Protein AF-A0A7X8I9L4-F1 (afdb_monomer)

Structure (mmCIF, N/CA/C/O backbone):
data_AF-A0A7X8I9L4-F1
#
_entry.id   AF-A0A7X8I9L4-F1
#
loop_
_atom_site.group_PDB
_atom_site.id
_atom_site.type_symbol
_atom_site.label_atom_id
_atom_site.label_alt_id
_atom_site.label_comp_id
_atom_site.label_asym_id
_atom_site.label_entity_id
_atom_site.label_seq_id
_atom_site.pdbx_PDB_ins_code
_atom_site.Cartn_x
_atom_site.Cartn_y
_atom_site.Cartn_z
_atom_site.occupancy
_atom_site.B_iso_or_equiv
_atom_site.auth_seq_id
_atom_site.auth_comp_id
_atom_site.auth_asym_id
_atom_site.auth_atom_id
_atom_site.pdbx_PDB_model_num
ATOM 1 N N . MET A 1 1 ? -0.990 -22.028 -3.051 1.00 67.69 1 MET A N 1
ATOM 2 C CA . MET A 1 1 ? -1.339 -20.611 -3.300 1.00 67.69 1 MET A CA 1
ATOM 3 C C . MET A 1 1 ? -2.828 -20.528 -3.577 1.00 67.69 1 MET A C 1
ATOM 5 O O . MET A 1 1 ? -3.332 -21.390 -4.281 1.00 67.69 1 MET A O 1
ATOM 9 N N . SER A 1 2 ? -3.522 -19.544 -3.011 1.00 89.69 2 SER A N 1
ATOM 10 C CA . SER A 1 2 ? -4.957 -19.323 -3.227 1.00 89.69 2 SER A CA 1
ATOM 11 C C . SER A 1 2 ? -5.197 -17.873 -3.623 1.00 89.69 2 SER A C 1
ATOM 13 O O . SER A 1 2 ? -4.556 -16.977 -3.077 1.00 89.69 2 SER A O 1
ATOM 15 N N . ILE A 1 3 ? -6.127 -17.645 -4.546 1.00 94.25 3 ILE A N 1
ATOM 16 C CA . ILE A 1 3 ? -6.545 -16.308 -4.975 1.00 94.25 3 ILE A CA 1
ATOM 17 C C . ILE A 1 3 ? -7.916 -16.031 -4.365 1.00 94.25 3 ILE A C 1
ATOM 19 O O . ILE A 1 3 ? -8.807 -16.876 -4.430 1.00 94.25 3 ILE A O 1
ATOM 23 N N . GLN A 1 4 ? -8.083 -14.846 -3.785 1.00 95.06 4 GLN A N 1
ATOM 24 C CA . GLN A 1 4 ? -9.365 -14.372 -3.278 1.00 95.06 4 GLN A CA 1
ATOM 25 C C . GLN A 1 4 ? -9.791 -13.127 -4.054 1.00 95.06 4 GLN A C 1
ATOM 27 O O . GLN A 1 4 ? -9.070 -12.132 -4.092 1.00 95.06 4 GLN A O 1
ATOM 32 N N . TYR A 1 5 ? -10.993 -13.165 -4.624 1.00 96.44 5 TYR A N 1
ATOM 33 C CA . TYR A 1 5 ? -11.608 -12.007 -5.268 1.00 96.44 5 TYR A CA 1
ATOM 34 C C . TYR A 1 5 ? -12.464 -11.236 -4.258 1.00 96.44 5 TYR A C 1
ATOM 36 O O . TYR A 1 5 ? -13.401 -11.784 -3.681 1.00 96.44 5 TYR A O 1
ATOM 44 N N . ILE A 1 6 ? -12.160 -9.951 -4.057 1.00 96.25 6 ILE A N 1
ATOM 45 C CA . ILE A 1 6 ? -12.946 -9.036 -3.215 1.00 96.25 6 ILE A CA 1
ATOM 46 C C . ILE A 1 6 ? -13.679 -8.066 -4.146 1.00 96.25 6 ILE A C 1
ATOM 48 O O . ILE A 1 6 ? -13.108 -7.084 -4.621 1.00 96.25 6 ILE A O 1
ATOM 52 N N . LEU A 1 7 ? -14.945 -8.360 -4.440 1.00 96.88 7 LEU A N 1
ATOM 53 C CA . LEU A 1 7 ? -15.754 -7.632 -5.422 1.00 96.88 7 LEU A CA 1
ATOM 54 C C . LEU A 1 7 ? -16.866 -6.823 -4.750 1.00 96.88 7 LEU A C 1
ATOM 56 O O . LEU A 1 7 ? -17.341 -7.156 -3.668 1.00 96.88 7 LEU A O 1
ATOM 60 N N . GLY A 1 8 ? -17.304 -5.754 -5.413 1.00 96.75 8 GLY A 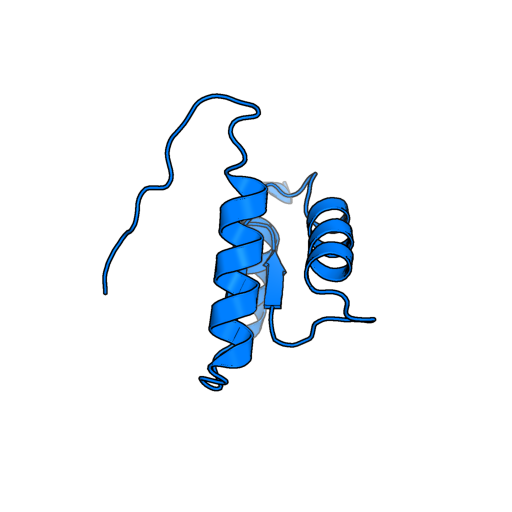N 1
ATOM 61 C CA . GLY A 1 8 ? -18.464 -4.973 -4.989 1.00 96.75 8 GLY A CA 1
ATOM 62 C C . GLY A 1 8 ? -18.439 -3.536 -5.501 1.00 96.75 8 GLY A C 1
ATOM 63 O O . GLY A 1 8 ? -17.395 -3.029 -5.924 1.00 96.75 8 GLY A O 1
ATOM 64 N N . ARG A 1 9 ? -19.594 -2.863 -5.454 1.00 97.56 9 ARG A N 1
ATOM 65 C CA . ARG A 1 9 ? -19.764 -1.478 -5.931 1.00 97.56 9 ARG A CA 1
ATOM 66 C C . ARG A 1 9 ? -18.869 -0.488 -5.170 1.00 97.56 9 ARG A C 1
ATOM 68 O O . ARG A 1 9 ? -18.302 -0.806 -4.119 1.00 97.56 9 ARG A O 1
ATOM 75 N N . SER A 1 10 ? -18.692 0.712 -5.721 1.00 95.88 10 SER A N 1
ATOM 76 C CA . SER A 1 10 ? -18.017 1.798 -4.997 1.00 95.88 10 SER A CA 1
ATOM 77 C C . SER A 1 10 ? -18.728 2.076 -3.664 1.00 95.88 10 SER A C 1
ATOM 79 O O . SER A 1 10 ? -19.941 1.909 -3.569 1.00 95.88 10 SER A O 1
ATOM 81 N N . GLY A 1 11 ? -17.971 2.419 -2.620 1.00 94.88 11 GLY A N 1
ATOM 82 C CA . GLY A 1 11 ? -18.512 2.709 -1.284 1.00 94.88 11 GLY A CA 1
ATOM 83 C C . GLY A 1 11 ? -18.875 1.499 -0.409 1.00 94.88 11 GLY A C 1
ATOM 84 O O . GLY A 1 11 ? -19.098 1.675 0.780 1.00 94.88 11 GLY A O 1
ATOM 85 N N . VAL A 1 12 ? -18.854 0.262 -0.923 1.00 96.12 12 VAL A N 1
ATOM 86 C CA . VAL A 1 12 ? -19.242 -0.939 -0.142 1.00 96.12 12 VAL A CA 1
ATOM 87 C C . VAL A 1 12 ? -18.237 -1.346 0.957 1.00 96.12 12 VAL A C 1
ATOM 89 O O . VAL A 1 12 ? -18.484 -2.281 1.710 1.00 96.12 12 VAL A O 1
ATOM 92 N N . GLY A 1 13 ? -17.082 -0.675 1.047 1.00 96.31 13 GLY A N 1
ATOM 93 C CA . GLY A 1 13 ? -16.090 -0.924 2.102 1.00 96.31 13 GLY A CA 1
ATOM 94 C C . GLY A 1 13 ? -14.967 -1.910 1.755 1.00 96.31 13 GLY A C 1
ATOM 95 O O . GLY A 1 13 ? -14.342 -2.451 2.663 1.00 96.31 13 GLY A O 1
ATOM 96 N N . LYS A 1 14 ? -14.660 -2.125 0.465 1.00 97.25 14 LYS A N 1
ATOM 97 C CA . LYS A 1 14 ? -13.545 -2.996 0.021 1.00 97.25 14 LYS A CA 1
ATOM 98 C C . LYS A 1 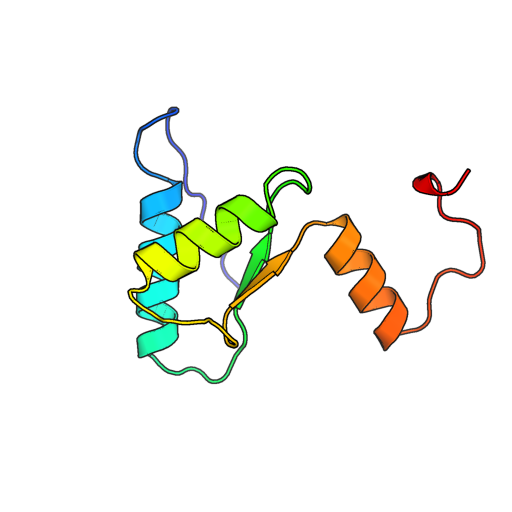14 ? -12.210 -2.627 0.683 1.00 97.25 14 LYS A C 1
ATOM 100 O O . LYS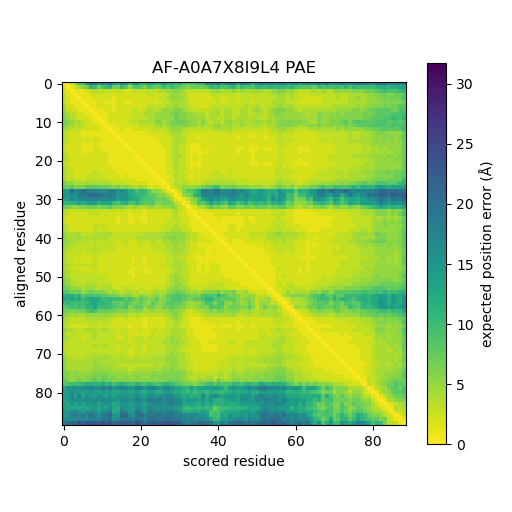 A 1 14 ? -11.525 -3.496 1.208 1.00 97.25 14 LYS A O 1
ATOM 105 N N . THR A 1 15 ? -11.877 -1.336 0.713 1.00 96.50 15 THR A N 1
ATOM 106 C CA . THR A 1 15 ? -10.651 -0.831 1.349 1.00 96.50 15 THR A CA 1
ATOM 107 C C . THR A 1 15 ? -10.618 -1.158 2.843 1.00 96.50 15 THR A C 1
ATOM 109 O O . THR A 1 15 ? -9.643 -1.720 3.332 1.00 96.50 15 THR A O 1
ATOM 112 N N . ASN A 1 16 ? -11.718 -0.906 3.560 1.00 96.50 16 ASN A N 1
ATOM 113 C CA . ASN A 1 16 ? -11.821 -1.212 4.989 1.00 96.50 16 ASN A CA 1
ATOM 114 C C . ASN A 1 16 ? -11.689 -2.714 5.268 1.00 96.50 16 ASN A C 1
ATOM 116 O O . ASN A 1 16 ? -11.072 -3.101 6.260 1.00 96.50 16 ASN A O 1
ATOM 120 N N . TYR A 1 17 ? -12.250 -3.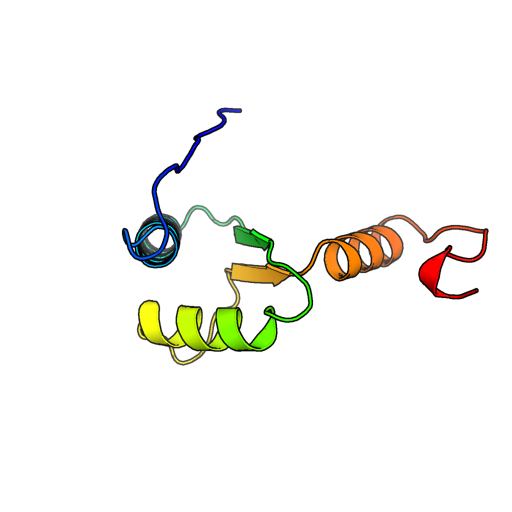558 4.399 1.00 97.00 17 TYR A N 1
ATOM 121 C CA . TYR A 1 17 ? -12.086 -5.005 4.490 1.00 97.00 17 TYR A CA 1
ATOM 122 C C . TYR A 1 17 ? -10.609 -5.406 4.379 1.00 97.00 17 TYR A C 1
ATOM 124 O O . TYR A 1 17 ? -10.117 -6.130 5.242 1.00 97.00 17 TYR A O 1
ATOM 132 N N . ILE A 1 18 ? -9.888 -4.879 3.381 1.00 96.25 18 ILE A N 1
ATOM 133 C CA . ILE A 1 18 ? -8.455 -5.154 3.181 1.00 96.25 18 ILE A CA 1
ATOM 134 C C . ILE A 1 18 ? -7.640 -4.715 4.405 1.00 96.25 18 ILE A C 1
ATOM 136 O O . ILE A 1 18 ? -6.817 -5.479 4.900 1.00 96.25 18 ILE A O 1
ATOM 140 N N . TYR A 1 19 ? -7.894 -3.524 4.954 1.00 95.69 19 TYR A N 1
ATOM 141 C CA . TYR A 1 19 ? -7.167 -3.044 6.138 1.00 95.69 19 TYR A CA 1
ATOM 142 C C . TYR A 1 19 ? -7.431 -3.904 7.377 1.00 95.69 19 TYR A C 1
ATOM 144 O O . TYR A 1 19 ? -6.511 -4.182 8.148 1.00 95.69 19 TYR A O 1
ATOM 152 N N . LYS A 1 20 ? -8.670 -4.376 7.561 1.00 94.69 20 LYS A N 1
ATOM 153 C CA . LYS A 1 20 ? -9.015 -5.303 8.645 1.00 94.69 20 LYS A CA 1
ATOM 154 C C . LYS A 1 20 ? -8.317 -6.655 8.477 1.00 94.69 20 LYS A C 1
ATOM 156 O O . LYS A 1 20 ? -7.826 -7.198 9.463 1.00 94.69 20 LYS A O 1
ATOM 161 N N . ASP A 1 21 ? -8.253 -7.174 7.254 1.00 94.25 21 ASP A N 1
ATOM 162 C CA . ASP A 1 21 ? -7.538 -8.416 6.943 1.00 94.25 21 ASP A CA 1
ATOM 163 C C . ASP A 1 21 ? -6.035 -8.290 7.237 1.00 94.25 21 ASP A C 1
ATOM 165 O O . ASP A 1 21 ? -5.474 -9.114 7.959 1.00 94.25 21 ASP A O 1
ATOM 169 N N . ILE A 1 22 ? -5.407 -7.194 6.796 1.00 93.50 22 ILE A N 1
ATOM 170 C CA . ILE A 1 22 ? -4.016 -6.860 7.134 1.00 93.50 22 ILE A CA 1
ATOM 171 C C . ILE A 1 22 ? -3.832 -6.811 8.656 1.00 93.50 22 ILE A C 1
ATOM 173 O O . ILE A 1 22 ? -2.934 -7.461 9.187 1.00 93.50 22 ILE A O 1
ATOM 177 N N . LYS A 1 23 ? -4.709 -6.105 9.386 1.00 92.06 23 LYS A N 1
ATOM 178 C CA . LYS A 1 23 ? -4.647 -6.012 10.855 1.00 92.06 23 LYS A CA 1
ATOM 179 C C . LYS A 1 23 ? -4.664 -7.385 11.523 1.00 92.06 23 LYS A C 1
ATOM 181 O O . LYS A 1 23 ? -3.937 -7.598 12.489 1.00 92.06 23 LYS A O 1
ATOM 186 N N . ASN A 1 24 ? -5.493 -8.301 11.030 1.00 91.50 24 ASN A N 1
ATOM 187 C CA . ASN A 1 24 ? -5.579 -9.657 11.562 1.00 91.50 24 ASN A CA 1
ATOM 188 C C . ASN A 1 24 ? -4.309 -10.460 11.254 1.00 91.50 24 ASN A C 1
ATOM 190 O O . ASN A 1 24 ? -3.735 -11.046 12.168 1.00 91.50 24 ASN A O 1
ATOM 194 N N . LYS A 1 25 ? -3.805 -10.401 10.016 1.00 90.31 25 LYS A N 1
ATOM 195 C CA . LYS A 1 25 ? -2.555 -11.071 9.617 1.00 90.31 25 LYS A CA 1
ATOM 196 C C . LYS A 1 25 ? -1.347 -10.605 10.426 1.00 90.31 25 LYS A C 1
ATOM 198 O O . LYS A 1 25 ? -0.522 -11.427 10.816 1.00 90.31 25 LYS A O 1
ATOM 203 N N . LEU A 1 26 ? -1.267 -9.310 10.731 1.00 88.19 26 LEU A N 1
ATOM 204 C CA . LEU A 1 26 ? -0.208 -8.762 11.581 1.00 88.19 26 LEU A CA 1
ATOM 205 C C . LEU A 1 26 ? -0.279 -9.284 13.025 1.00 88.19 26 LEU A C 1
ATOM 207 O O . LEU A 1 26 ? 0.759 -9.482 13.647 1.00 88.19 26 LEU A O 1
ATOM 211 N N . LYS A 1 27 ? -1.480 -9.537 13.567 1.00 87.25 27 LYS A N 1
ATOM 212 C CA . LYS A 1 27 ? -1.642 -10.111 14.919 1.00 87.25 27 LYS A CA 1
ATOM 213 C C . LYS A 1 27 ? -1.199 -11.566 15.001 1.00 87.25 27 LYS A C 1
ATOM 215 O O . LYS A 1 27 ? -0.699 -11.986 16.036 1.00 87.25 27 LYS A O 1
ATOM 220 N N . GLU A 1 28 ? -1.384 -12.322 13.924 1.00 85.50 28 GLU A N 1
ATOM 221 C CA . GLU A 1 28 ? -0.958 -13.722 13.840 1.00 85.50 28 GLU A CA 1
ATOM 222 C C . GLU A 1 28 ? 0.569 -13.881 13.736 1.00 85.50 28 GLU A C 1
ATOM 224 O O . GLU A 1 28 ? 1.064 -15.002 13.787 1.00 85.50 28 GLU A O 1
ATOM 229 N N . ASN A 1 29 ? 1.306 -12.768 13.606 1.00 68.31 29 ASN A N 1
ATOM 230 C CA . ASN A 1 29 ? 2.763 -12.664 13.695 1.00 68.31 29 ASN A CA 1
ATOM 231 C C . ASN A 1 29 ? 3.520 -13.740 12.898 1.00 68.31 29 ASN A C 1
ATOM 233 O O . ASN A 1 29 ? 4.403 -14.432 13.399 1.00 68.31 29 ASN A O 1
ATOM 237 N N . ARG A 1 30 ? 3.155 -13.887 11.620 1.00 67.12 30 ARG A N 1
ATOM 238 C CA . ARG A 1 30 ? 3.699 -14.923 10.727 1.00 67.12 30 ARG A CA 1
ATOM 239 C C . ARG A 1 30 ? 5.094 -14.608 10.162 1.00 67.12 30 ARG A C 1
ATOM 241 O O . ARG A 1 30 ? 5.515 -15.274 9.225 1.00 67.12 30 ARG A O 1
ATOM 248 N N . GLY A 1 31 ? 5.781 -13.581 10.667 1.00 67.12 31 GLY A N 1
ATOM 249 C CA . GLY A 1 31 ? 7.150 -13.210 10.275 1.00 67.12 31 GLY A CA 1
ATOM 250 C C . GLY A 1 31 ? 7.340 -12.658 8.853 1.00 67.12 31 GLY A C 1
ATOM 251 O O . GLY A 1 31 ? 8.414 -12.153 8.550 1.00 67.12 31 GLY A O 1
ATOM 252 N N . ASN A 1 32 ? 6.319 -12.705 7.995 1.00 73.81 32 ASN A N 1
ATOM 253 C CA . ASN A 1 32 ? 6.412 -12.259 6.604 1.00 73.81 32 ASN A CA 1
ATOM 254 C C . ASN A 1 32 ? 5.892 -10.827 6.438 1.00 73.81 32 ASN 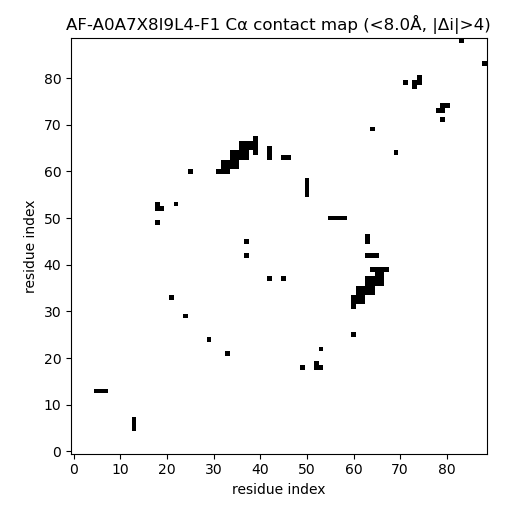A C 1
ATOM 256 O O . ASN A 1 32 ? 4.822 -10.492 6.956 1.00 73.81 32 ASN A O 1
ATOM 260 N N . SER A 1 33 ? 6.614 -10.011 5.667 1.00 85.25 33 SER A N 1
ATOM 261 C CA . SER A 1 33 ? 6.143 -8.691 5.248 1.00 85.25 33 SER A CA 1
ATOM 262 C C . SER A 1 33 ? 4.931 -8.814 4.321 1.00 85.25 33 SER A C 1
ATOM 264 O O . SER A 1 33 ? 4.822 -9.727 3.498 1.00 85.25 33 SER A O 1
ATOM 266 N N . LEU A 1 34 ? 3.980 -7.896 4.476 1.00 92.81 34 LEU A N 1
ATOM 267 C CA . LEU A 1 34 ? 2.812 -7.781 3.610 1.00 92.81 34 LEU A CA 1
ATOM 268 C C . LEU A 1 34 ? 3.059 -6.685 2.576 1.00 92.81 34 LEU A C 1
ATOM 270 O O . LEU A 1 34 ? 3.540 -5.609 2.916 1.00 92.81 34 LEU A O 1
ATOM 274 N N . ILE A 1 35 ? 2.665 -6.930 1.329 1.00 94.06 35 ILE A N 1
ATOM 275 C CA . ILE A 1 35 ? 2.725 -5.930 0.259 1.00 94.06 35 ILE A CA 1
ATOM 276 C C . ILE A 1 35 ? 1.298 -5.527 -0.106 1.00 94.06 35 ILE A C 1
ATOM 278 O O . ILE A 1 35 ? 0.476 -6.370 -0.470 1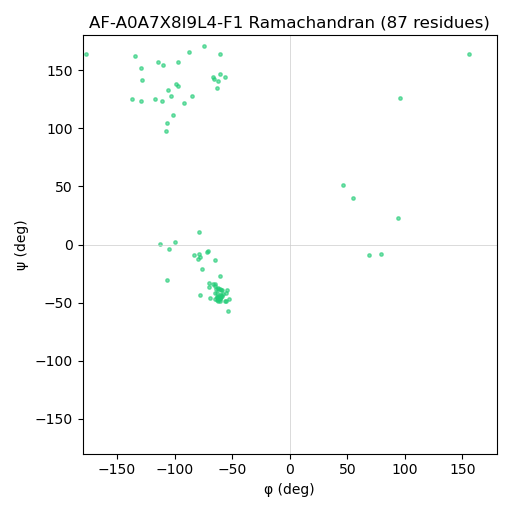.00 94.06 35 ILE A O 1
ATOM 282 N N . LEU A 1 36 ? 1.007 -4.231 -0.017 1.00 96.00 36 LEU A N 1
ATOM 283 C CA . LEU A 1 36 ? -0.228 -3.623 -0.491 1.00 96.00 36 LEU A CA 1
ATOM 284 C C . LEU A 1 36 ? 0.064 -2.826 -1.763 1.00 96.00 36 LEU A C 1
ATOM 286 O O . LEU A 1 36 ? 0.621 -1.730 -1.708 1.00 96.00 36 LEU A O 1
ATOM 290 N N . ILE A 1 37 ? -0.333 -3.382 -2.907 1.00 97.00 37 ILE A N 1
ATOM 291 C CA . ILE A 1 37 ? -0.159 -2.727 -4.204 1.00 97.00 37 ILE A CA 1
ATOM 292 C C . ILE A 1 37 ? -1.322 -1.765 -4.461 1.00 97.00 37 ILE A C 1
ATOM 294 O O . ILE A 1 37 ? -2.488 -2.159 -4.388 1.00 97.00 37 ILE A O 1
ATOM 298 N N . VAL A 1 38 ? -1.004 -0.516 -4.790 1.00 97.00 38 VAL A N 1
ATOM 299 C CA . VAL A 1 38 ? -1.969 0.537 -5.142 1.00 97.00 38 VAL A CA 1
ATOM 300 C C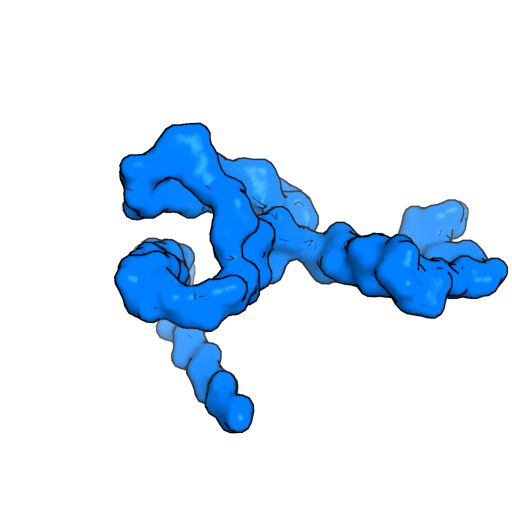 . VAL A 1 38 ? -1.515 1.298 -6.388 1.00 97.00 38 VAL A C 1
ATOM 302 O O . VAL A 1 38 ? -0.337 1.239 -6.742 1.00 97.00 38 VAL A O 1
ATOM 305 N N . PRO A 1 39 ? -2.406 2.033 -7.080 1.00 96.75 39 PRO A N 1
ATOM 306 C CA . PRO A 1 39 ? -1.954 2.932 -8.132 1.00 96.75 39 PRO A CA 1
ATOM 307 C C . PRO A 1 39 ? -1.015 3.989 -7.547 1.00 96.75 39 PRO A C 1
ATOM 309 O O . PRO A 1 39 ? -1.177 4.418 -6.401 1.00 96.75 39 PRO A O 1
ATOM 312 N N . GLU A 1 40 ? -0.032 4.408 -8.338 1.00 93.75 40 GLU A N 1
ATOM 313 C CA . GLU A 1 40 ? 1.064 5.261 -7.877 1.00 93.75 40 GLU A CA 1
ATOM 314 C C . GLU A 1 40 ? 0.582 6.553 -7.211 1.00 93.75 40 GLU A C 1
ATOM 316 O O . GLU A 1 40 ? 1.078 6.929 -6.145 1.00 93.75 40 GLU A O 1
ATOM 321 N N . GLN A 1 41 ? -0.477 7.149 -7.763 1.00 95.81 41 GLN A N 1
ATOM 322 C CA . GLN A 1 41 ? -1.069 8.396 -7.277 1.00 95.81 41 GLN A CA 1
ATOM 323 C C . GLN A 1 41 ? -1.677 8.275 -5.866 1.00 95.81 41 GLN A C 1
ATOM 325 O O . GLN A 1 41 ? -1.978 9.287 -5.237 1.00 95.81 41 GLN A O 1
ATOM 330 N N . PHE A 1 42 ? -1.866 7.054 -5.351 1.00 95.44 42 PHE A N 1
ATOM 331 C CA . PHE A 1 42 ? -2.517 6.791 -4.065 1.00 95.44 42 PHE A CA 1
ATOM 332 C C . PHE A 1 42 ? -1.587 6.224 -2.990 1.00 95.44 42 PHE A C 1
ATOM 334 O O . PHE A 1 42 ? -2.051 5.980 -1.874 1.00 95.44 42 PHE A O 1
ATOM 341 N N . THR A 1 43 ? -0.299 6.024 -3.277 1.00 94.56 43 THR A N 1
ATOM 342 C CA . THR A 1 43 ? 0.672 5.410 -2.349 1.00 94.56 43 THR A CA 1
ATOM 343 C C . THR A 1 43 ? 0.704 6.106 -0.984 1.00 94.56 43 THR A C 1
ATOM 345 O O . THR A 1 43 ? 0.388 5.490 0.036 1.00 94.56 43 THR A O 1
ATOM 348 N N . PHE A 1 44 ? 0.974 7.414 -0.958 1.00 94.00 44 PHE A N 1
ATOM 349 C CA . PHE A 1 44 ? 1.071 8.186 0.286 1.00 94.00 44 PHE A CA 1
ATOM 350 C C . PHE A 1 44 ? -0.243 8.229 1.079 1.00 94.00 44 PHE A C 1
ATOM 352 O O . PHE A 1 44 ? -0.256 8.023 2.294 1.00 94.00 44 PHE A O 1
ATOM 359 N N . GLN A 1 45 ? -1.367 8.470 0.398 1.00 95.75 45 GLN A N 1
ATOM 360 C CA . GLN A 1 45 ? -2.679 8.532 1.045 1.00 95.75 45 GLN A CA 1
ATOM 361 C C . GLN A 1 45 ? -3.054 7.177 1.661 1.00 95.75 45 GLN A C 1
ATOM 363 O O . GLN A 1 45 ? -3.441 7.115 2.828 1.00 95.75 45 GLN A O 1
ATOM 368 N N . THR A 1 46 ? -2.849 6.089 0.915 1.00 96.00 46 THR A N 1
ATOM 369 C CA . THR A 1 46 ? -3.087 4.719 1.388 1.00 96.00 46 THR A CA 1
ATOM 370 C C . THR A 1 46 ? -2.247 4.416 2.624 1.00 96.00 46 THR A C 1
ATOM 372 O O . THR A 1 46 ? -2.772 3.892 3.603 1.00 96.00 46 THR A O 1
ATOM 375 N N . GLN A 1 47 ? -0.965 4.792 2.625 1.00 94.62 47 GLN A N 1
ATOM 376 C CA . GLN A 1 47 ? -0.093 4.588 3.778 1.00 94.62 47 GLN A CA 1
ATOM 377 C C . GLN A 1 47 ? -0.610 5.330 5.019 1.00 94.62 47 GLN A C 1
ATOM 379 O O . GLN A 1 47 ? -0.707 4.736 6.094 1.00 94.62 47 GLN A O 1
ATOM 384 N N . LYS A 1 48 ? -1.015 6.601 4.883 1.00 94.62 48 LYS A N 1
ATOM 385 C CA . LYS A 1 48 ? -1.604 7.369 5.995 1.00 94.62 48 LYS A CA 1
ATOM 386 C C . LYS A 1 48 ? -2.886 6.731 6.520 1.00 94.62 48 LYS A C 1
ATOM 388 O O . LYS A 1 48 ? -3.073 6.658 7.735 1.00 94.62 48 LYS A O 1
ATOM 393 N N . ASP A 1 49 ? -3.760 6.279 5.631 1.00 95.19 49 ASP A N 1
ATOM 394 C CA . ASP A 1 49 ? -5.035 5.675 6.017 1.00 95.19 49 ASP A CA 1
ATOM 395 C C . ASP A 1 49 ? -4.846 4.310 6.677 1.00 95.19 49 ASP A C 1
ATOM 397 O O . ASP A 1 49 ? -5.531 3.997 7.653 1.00 95.19 49 ASP A O 1
ATOM 401 N N . LEU A 1 50 ? -3.874 3.527 6.210 1.00 94.94 50 LEU A N 1
ATOM 402 C CA . LEU A 1 50 ? -3.515 2.255 6.817 1.00 94.94 50 LEU A CA 1
ATOM 403 C C . LEU A 1 50 ? -2.947 2.453 8.230 1.00 94.94 50 LEU A C 1
ATOM 405 O O . LEU A 1 50 ? -3.405 1.788 9.156 1.00 94.94 50 LEU A O 1
ATOM 409 N N . ILE A 1 51 ? -2.019 3.401 8.426 1.00 93.88 51 ILE A N 1
ATOM 410 C CA . ILE A 1 51 ? -1.465 3.744 9.752 1.00 93.88 51 ILE A CA 1
ATOM 411 C C . ILE A 1 51 ? -2.594 4.096 10.727 1.00 93.88 51 ILE A C 1
ATOM 413 O O . ILE A 1 51 ? -2.669 3.531 11.820 1.00 93.88 51 ILE A O 1
ATOM 417 N N . LYS A 1 52 ? -3.521 4.964 10.298 1.00 93.69 52 LYS A N 1
ATOM 418 C CA . LYS A 1 52 ? -4.704 5.334 11.088 1.00 93.69 52 LYS A CA 1
ATOM 419 C C . LYS A 1 52 ? -5.593 4.128 11.398 1.00 93.69 52 LYS A C 1
ATOM 421 O O . LYS A 1 52 ? -6.024 3.964 12.531 1.00 93.69 52 LYS A O 1
ATOM 426 N N . SER A 1 53 ? -5.866 3.270 10.414 1.00 92.75 53 SER A N 1
ATOM 427 C CA . SER A 1 53 ? -6.736 2.097 10.585 1.00 92.75 53 SER A CA 1
ATOM 428 C C . SER A 1 53 ? -6.142 1.038 11.526 1.00 92.75 53 SER A C 1
ATOM 430 O O . SER A 1 53 ? -6.861 0.363 12.277 1.00 92.75 53 SER A O 1
ATOM 432 N N . LEU A 1 54 ? -4.817 0.899 11.515 1.00 89.88 54 LEU A N 1
ATOM 433 C CA . LEU A 1 54 ? -4.102 -0.020 12.392 1.00 89.88 54 LEU A CA 1
ATOM 434 C C . LEU A 1 54 ? -3.943 0.506 13.821 1.00 89.88 54 LEU A C 1
ATOM 436 O O . LEU A 1 54 ? -3.620 -0.301 14.690 1.00 89.88 54 LEU A O 1
ATOM 440 N N . ASP A 1 55 ? -4.245 1.785 14.072 1.00 87.69 55 ASP A N 1
ATOM 441 C CA . ASP A 1 55 ? -4.022 2.465 15.355 1.00 87.69 55 ASP A CA 1
ATOM 442 C C . ASP A 1 55 ? -2.552 2.358 15.809 1.00 87.69 55 ASP A C 1
ATOM 444 O O . ASP A 1 55 ? -2.226 2.092 16.964 1.00 87.69 55 ASP A O 1
ATOM 448 N N . LYS A 1 56 ? -1.632 2.497 14.844 1.00 81.56 56 LYS A N 1
ATOM 449 C CA . LYS A 1 56 ? -0.180 2.479 15.067 1.00 81.56 56 LYS A CA 1
ATOM 450 C C . LYS A 1 56 ? 0.416 3.848 14.735 1.00 81.56 56 LYS A C 1
ATOM 452 O O . LYS A 1 56 ? -0.134 4.602 13.941 1.00 81.56 56 LYS A O 1
ATOM 457 N N . LYS A 1 57 ? 1.587 4.158 15.302 1.00 77.94 57 LYS A N 1
ATOM 458 C CA . LYS A 1 57 ? 2.369 5.369 14.959 1.00 77.94 57 LYS A CA 1
ATOM 459 C C . LYS A 1 57 ? 3.243 5.199 13.706 1.00 77.94 57 LYS A C 1
ATOM 461 O O . LYS A 1 57 ? 3.805 6.168 13.215 1.00 77.94 57 LYS A O 1
ATOM 466 N N . GLY A 1 58 ? 3.346 3.973 13.202 1.00 78.50 58 GLY A N 1
ATOM 467 C CA . GLY A 1 58 ? 4.110 3.583 12.022 1.00 78.50 58 GLY A CA 1
ATOM 468 C C . GLY A 1 58 ? 3.906 2.096 11.740 1.00 78.50 58 GLY A C 1
ATOM 469 O O . GLY A 1 58 ? 3.399 1.365 12.596 1.00 78.50 58 GLY A O 1
ATOM 470 N N . ILE A 1 59 ? 4.254 1.658 10.533 1.00 81.38 59 ILE A N 1
ATOM 471 C CA . ILE A 1 59 ? 4.132 0.262 10.110 1.00 81.38 59 ILE A CA 1
ATOM 472 C C . ILE A 1 59 ? 5.403 -0.098 9.347 1.00 81.38 59 ILE A C 1
ATOM 474 O O . ILE A 1 59 ? 5.752 0.605 8.404 1.00 81.38 59 ILE A O 1
ATOM 478 N N . ILE A 1 60 ? 6.083 -1.160 9.776 1.00 83.81 60 ILE A N 1
ATOM 479 C CA . ILE A 1 60 ? 7.289 -1.690 9.116 1.00 83.81 60 ILE A CA 1
ATOM 480 C C . ILE A 1 60 ? 6.9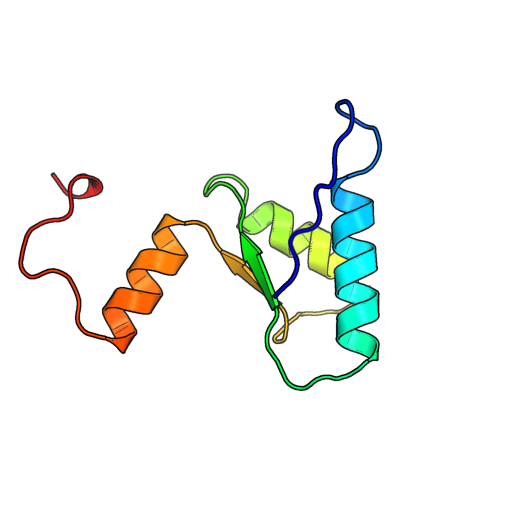44 -2.994 8.389 1.00 83.81 60 ILE A C 1
ATOM 482 O O . ILE A 1 60 ? 7.497 -3.315 7.348 1.00 83.81 60 ILE A O 1
ATOM 486 N N . GLU A 1 61 ? 5.975 -3.732 8.922 1.00 89.31 61 GLU A N 1
ATOM 487 C CA . GLU A 1 61 ? 5.579 -5.062 8.471 1.00 89.31 61 GLU A CA 1
ATOM 488 C C . GLU A 1 61 ? 4.683 -5.035 7.219 1.00 89.31 61 GLU A C 1
ATOM 490 O O . GLU A 1 61 ? 4.375 -6.086 6.659 1.00 89.31 61 GLU A O 1
ATOM 495 N N . VAL A 1 62 ? 4.231 -3.849 6.795 1.00 92.56 62 VAL A N 1
ATOM 496 C CA . VAL A 1 62 ? 3.403 -3.648 5.600 1.00 92.56 62 VAL A CA 1
ATOM 497 C C . VAL A 1 62 ? 4.014 -2.568 4.729 1.00 92.56 62 VAL A C 1
ATOM 499 O O . VAL A 1 62 ? 4.157 -1.424 5.160 1.00 92.56 62 VAL A O 1
ATOM 502 N N . GLU A 1 63 ? 4.287 -2.917 3.482 1.00 92.88 63 GLU A N 1
ATOM 503 C CA . GLU A 1 63 ? 4.776 -1.999 2.468 1.00 92.88 63 GLU A CA 1
ATOM 504 C C . GLU A 1 63 ? 3.649 -1.609 1.516 1.00 92.88 63 GLU A C 1
ATOM 506 O O . GLU A 1 63 ? 2.959 -2.464 0.959 1.00 92.88 63 GLU A O 1
ATOM 511 N N . VAL A 1 64 ? 3.460 -0.305 1.322 1.00 95.19 64 VAL A N 1
ATOM 512 C CA . VAL A 1 64 ? 2.503 0.234 0.353 1.00 95.19 64 VAL A CA 1
ATOM 513 C C . VAL A 1 64 ? 3.280 0.663 -0.881 1.00 95.19 64 VAL A C 1
ATOM 515 O O . VAL A 1 64 ? 4.047 1.622 -0.821 1.00 95.19 64 VAL A O 1
ATOM 518 N N . LEU A 1 65 ? 3.093 -0.046 -1.992 1.00 95.56 65 LEU A N 1
ATOM 519 C CA . LEU A 1 65 ? 3.891 0.133 -3.205 1.00 95.56 65 LEU A CA 1
ATOM 520 C C . LEU A 1 65 ? 2.999 0.314 -4.432 1.00 95.56 65 LEU A C 1
ATOM 522 O O . LEU A 1 65 ? 1.885 -0.202 -4.498 1.00 95.56 65 LEU A O 1
ATOM 526 N N . SER A 1 66 ? 3.515 1.023 -5.429 1.00 96.38 66 SER A N 1
ATOM 527 C CA . SER A 1 66 ? 2.997 0.940 -6.793 1.00 96.38 66 SER A CA 1
ATOM 528 C C . SER A 1 66 ? 3.681 -0.192 -7.553 1.00 96.38 66 SER A C 1
ATOM 530 O O . SER A 1 66 ? 4.721 -0.698 -7.127 1.00 96.38 66 SER A O 1
ATOM 532 N N . PHE A 1 67 ? 3.122 -0.578 -8.702 1.00 95.00 67 PHE A N 1
ATOM 533 C CA . PHE A 1 67 ? 3.787 -1.533 -9.594 1.00 95.00 67 PHE A CA 1
ATOM 534 C C . PHE A 1 67 ? 5.157 -1.038 -10.059 1.00 95.00 67 PHE A C 1
ATOM 536 O O . PHE A 1 67 ? 6.102 -1.816 -10.094 1.00 95.00 67 PHE A O 1
ATOM 543 N N . GLU A 1 68 ? 5.280 0.254 -10.352 1.00 91.94 68 GLU A N 1
ATOM 544 C CA . GLU A 1 68 ? 6.548 0.865 -10.744 1.00 91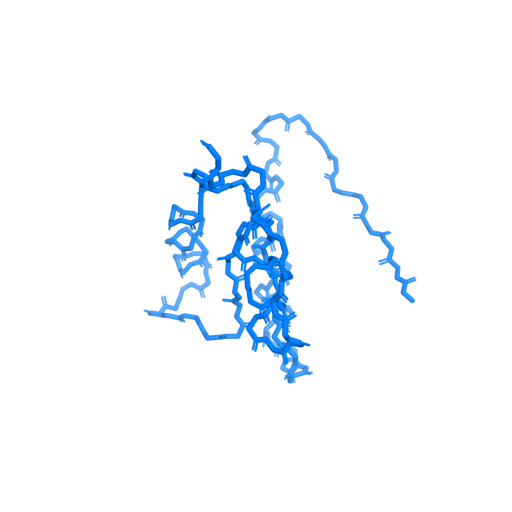.94 68 GLU A CA 1
ATOM 545 C C . GLU A 1 68 ? 7.592 0.781 -9.624 1.00 91.94 68 GLU A C 1
ATOM 547 O O . GLU A 1 68 ? 8.702 0.303 -9.840 1.00 91.94 68 GLU A O 1
ATOM 552 N N . ARG A 1 69 ? 7.219 1.142 -8.389 1.00 93.31 69 ARG A N 1
ATOM 553 C CA . ARG A 1 69 ? 8.119 1.033 -7.230 1.00 93.31 69 ARG A CA 1
ATOM 554 C C . ARG A 1 69 ? 8.523 -0.408 -6.941 1.00 93.31 69 ARG A C 1
ATOM 556 O O . ARG A 1 69 ? 9.674 -0.655 -6.595 1.00 93.31 69 ARG A O 1
ATOM 563 N N . LEU A 1 70 ? 7.593 -1.349 -7.098 1.00 94.44 70 LEU A N 1
ATOM 564 C CA . LEU A 1 70 ? 7.892 -2.771 -6.969 1.00 94.44 70 LEU A CA 1
ATOM 565 C C . LEU A 1 70 ? 8.894 -3.231 -8.039 1.00 94.44 70 LEU A C 1
ATOM 567 O O . LEU A 1 70 ? 9.818 -3.968 -7.711 1.00 94.44 70 LEU A O 1
ATOM 571 N N . ALA A 1 71 ? 8.750 -2.776 -9.287 1.00 92.31 71 ALA A N 1
ATOM 572 C CA . ALA A 1 71 ? 9.684 -3.101 -10.361 1.00 92.31 71 ALA A CA 1
ATOM 573 C C . ALA A 1 71 ? 11.095 -2.567 -10.071 1.00 92.31 71 ALA A C 1
ATOM 575 O O . ALA A 1 71 ? 12.049 -3.340 -10.115 1.00 92.31 71 ALA A O 1
ATOM 576 N N . TYR A 1 72 ? 11.224 -1.291 -9.687 1.00 90.19 72 TYR A N 1
ATOM 577 C CA . TYR A 1 72 ? 12.518 -0.711 -9.311 1.00 90.19 72 TYR A CA 1
ATOM 578 C C . TYR A 1 72 ? 13.186 -1.461 -8.159 1.00 90.19 72 TYR A C 1
ATOM 580 O O . TYR A 1 72 ? 14.371 -1.760 -8.243 1.00 90.19 72 TYR A O 1
ATOM 588 N N . ARG A 1 73 ? 12.428 -1.841 -7.124 1.00 90.88 73 ARG A N 1
ATOM 589 C CA . ARG A 1 73 ? 12.967 -2.640 -6.017 1.00 90.88 73 ARG A CA 1
ATOM 590 C C . ARG A 1 73 ? 13.517 -3.986 -6.494 1.00 90.88 73 ARG A C 1
ATOM 592 O O . ARG A 1 73 ? 14.583 -4.404 -6.058 1.00 90.88 73 ARG A O 1
ATOM 599 N N . ILE A 1 74 ? 12.790 -4.669 -7.378 1.00 93.06 74 ILE A N 1
ATOM 600 C CA . ILE A 1 74 ? 13.250 -5.942 -7.945 1.00 93.06 74 ILE A CA 1
ATOM 601 C C . ILE A 1 74 ? 14.541 -5.719 -8.735 1.00 93.06 74 ILE A C 1
ATOM 603 O O . ILE A 1 74 ? 15.491 -6.470 -8.552 1.00 93.06 74 ILE A O 1
ATOM 607 N N . PHE A 1 75 ? 14.607 -4.670 -9.557 1.00 91.56 75 PHE A N 1
ATOM 608 C CA . PHE A 1 75 ? 15.809 -4.303 -10.310 1.00 91.56 75 PHE A CA 1
ATOM 609 C C . PHE A 1 75 ? 17.011 -3.990 -9.412 1.00 91.56 75 PHE A C 1
ATOM 611 O O . PHE A 1 75 ? 18.127 -4.384 -9.742 1.00 91.56 75 PHE A O 1
ATOM 618 N N . GLU A 1 76 ? 16.802 -3.332 -8.272 1.00 89.50 76 GLU A N 1
ATOM 619 C CA . GLU A 1 76 ? 17.860 -3.097 -7.283 1.00 89.50 76 GLU A CA 1
ATOM 620 C C . GLU A 1 76 ? 18.381 -4.404 -6.661 1.00 89.50 76 GLU A C 1
ATOM 622 O O . GLU A 1 76 ? 19.580 -4.517 -6.414 1.00 89.50 76 GLU A O 1
ATOM 627 N N . GLU A 1 77 ? 17.519 -5.404 -6.440 1.00 92.19 77 GLU A N 1
ATOM 628 C CA . GLU A 1 77 ? 17.932 -6.698 -5.876 1.00 92.19 77 GLU A CA 1
ATOM 629 C C . GLU A 1 77 ? 18.603 -7.629 -6.892 1.00 92.19 77 GLU A C 1
ATOM 631 O O . GLU A 1 77 ? 19.587 -8.290 -6.560 1.00 92.19 77 GLU A O 1
ATOM 636 N N . VAL A 1 78 ? 18.067 -7.729 -8.111 1.00 93.19 78 VAL A N 1
ATOM 637 C CA . VAL A 1 78 ? 18.483 -8.762 -9.083 1.00 93.19 78 VAL A CA 1
ATOM 638 C C . VAL A 1 78 ? 19.369 -8.232 -10.210 1.00 93.19 78 VAL A C 1
ATOM 640 O O . VAL A 1 78 ? 19.857 -9.015 -11.024 1.00 93.19 78 VAL A O 1
ATOM 643 N N . GLY A 1 79 ? 19.597 -6.919 -10.252 1.00 86.06 79 GLY A N 1
ATOM 644 C CA . GLY A 1 79 ? 20.233 -6.225 -11.366 1.00 86.06 79 GLY A CA 1
ATOM 645 C C . GLY A 1 79 ? 19.188 -5.641 -12.318 1.00 86.06 79 GLY A C 1
ATOM 646 O O . GLY A 1 79 ? 18.280 -6.333 -12.781 1.00 86.06 79 GLY A O 1
ATOM 647 N N . GLY A 1 80 ? 19.300 -4.337 -12.578 1.00 82.56 80 GLY A N 1
ATOM 648 C CA . GLY A 1 80 ? 18.347 -3.599 -13.399 1.00 82.56 80 GLY A CA 1
ATOM 649 C C . GLY A 1 80 ? 18.468 -3.870 -14.899 1.00 82.56 80 GLY A C 1
ATOM 650 O O . GLY A 1 80 ? 19.416 -4.518 -15.353 1.00 82.56 80 GLY A O 1
ATOM 651 N N . PRO A 1 81 ? 17.503 -3.374 -15.689 1.00 80.06 81 PRO A N 1
ATOM 652 C CA . PRO A 1 81 ? 17.533 -3.531 -17.133 1.00 80.06 81 PRO A CA 1
ATOM 653 C C . PRO A 1 81 ? 18.763 -2.835 -17.727 1.00 80.06 81 PRO A C 1
ATOM 655 O O . PRO A 1 81 ? 19.156 -1.749 -17.306 1.00 80.06 81 PRO A O 1
ATOM 658 N N . THR A 1 82 ? 19.374 -3.466 -18.729 1.00 77.69 82 THR A N 1
ATOM 659 C CA . THR A 1 82 ? 20.493 -2.881 -19.489 1.00 77.69 82 THR A CA 1
ATOM 660 C C . THR A 1 82 ? 20.011 -1.823 -20.491 1.00 77.69 82 THR A C 1
ATOM 662 O O . THR A 1 82 ? 20.785 -0.968 -20.914 1.00 77.69 82 THR A O 1
ATOM 665 N N . GLU A 1 83 ? 18.730 -1.871 -20.864 1.00 80.56 83 GLU A N 1
ATOM 666 C CA . GLU A 1 83 ? 18.081 -0.912 -21.760 1.00 80.56 83 GLU A CA 1
ATOM 667 C C . GLU A 1 83 ? 17.328 0.175 -20.983 1.00 80.56 83 GLU A C 1
ATOM 669 O O . GLU A 1 83 ? 16.925 -0.026 -19.836 1.00 80.56 83 GLU A O 1
ATOM 674 N N . LYS A 1 84 ? 17.110 1.333 -21.622 1.00 77.06 84 LYS A N 1
ATOM 675 C CA . LYS A 1 84 ? 16.300 2.409 -21.037 1.00 77.06 84 LYS A CA 1
ATOM 676 C C . LYS A 1 84 ? 14.859 1.948 -20.843 1.00 77.06 84 LYS A C 1
ATOM 678 O O . LYS A 1 84 ? 14.255 1.379 -21.752 1.00 77.06 84 LYS A O 1
ATOM 683 N N . LEU A 1 85 ? 14.298 2.250 -19.676 1.00 80.38 85 LEU A N 1
ATOM 684 C CA . LEU A 1 85 ? 12.887 2.016 -19.407 1.00 80.38 85 LEU A CA 1
ATOM 685 C C . LEU A 1 85 ? 12.029 2.925 -20.287 1.00 80.38 85 LEU A C 1
ATOM 687 O O . LEU A 1 85 ? 12.370 4.078 -20.535 1.00 80.38 85 LEU A O 1
ATOM 691 N N . LEU A 1 86 ? 10.879 2.410 -20.724 1.00 75.94 86 LEU A N 1
ATOM 692 C CA . LEU A 1 86 ? 9.965 3.138 -21.607 1.00 75.94 86 LEU A CA 1
ATOM 693 C C . LEU A 1 86 ? 9.434 4.441 -20.979 1.00 75.94 86 LEU A C 1
ATOM 695 O O . LEU A 1 86 ? 9.083 5.361 -21.705 1.00 75.94 86 LEU A O 1
ATOM 699 N N . GLY A 1 87 ? 9.356 4.502 -19.644 1.00 68.94 87 GLY A N 1
ATOM 700 C CA . GLY A 1 87 ? 8.950 5.698 -18.897 1.00 68.94 87 GLY A CA 1
ATOM 701 C C . GLY A 1 87 ? 10.050 6.754 -18.734 1.00 68.94 87 GLY A C 1
ATOM 702 O O . GLY A 1 87 ? 9.734 7.878 -18.361 1.00 68.94 87 GLY A O 1
ATOM 703 N N . ASP A 1 88 ? 11.305 6.409 -19.041 1.00 69.00 88 ASP A N 1
ATOM 704 C CA . ASP A 1 88 ? 12.471 7.305 -18.968 1.00 69.00 88 ASP A CA 1
ATOM 705 C C . ASP A 1 88 ? 12.863 7.882 -20.348 1.00 69.00 88 ASP A C 1
ATOM 707 O O . ASP A 1 88 ? 13.891 8.560 -20.475 1.00 69.00 88 ASP A O 1
ATOM 711 N N . LEU A 1 89 ? 12.095 7.554 -21.397 1.00 57.66 89 LEU A N 1
ATOM 712 C CA . LEU A 1 89 ? 12.238 8.071 -22.765 1.00 57.66 89 LEU A CA 1
ATOM 713 C C . LEU A 1 89 ? 11.445 9.369 -22.945 1.00 57.66 89 LEU A C 1
ATOM 715 O O . LEU A 1 89 ? 12.008 10.281 -23.592 1.00 57.66 89 LEU A O 1
#

Foldseek 3Di:
DDDDDDDDDPPPCSLVVVLVVVLVVVVVVPVAAAEAEDAPVCQVVSLVVSCVSNVHPHDDSYHYDYPVRVLVVVCVVPPHDPDDDPVRD

Secondary structure (DSSP, 8-state):
---------TTSSHHHHHHHHHHHHHHTT-SPPEEEE--GGGHHHHHHHHHHHHT-S--SSEEEE-HHHHHHHHHHHH---SSPPGGG-

Solvent-accessible surface area (backbone atoms only — not comparable to full-atom values): 5771 Å² total; per-residue (Å²): 141,85,88,84,88,89,82,79,65,88,88,75,44,67,67,60,50,52,52,51,51,50,52,50,52,60,70,66,61,76,85,67,73,44,79,46,78,43,62,69,96,43,32,70,61,50,46,55,52,48,30,60,74,64,75,44,99,66,70,84,59,51,46,65,33,22,70,67,58,51,49,53,52,48,24,73,74,74,59,58,77,94,63,85,54,84,91,79,112

Sequence (89 aa):
MSIQYILGRSGVGKTNYIYKDIKNKLKENRGNSLILIVPEQFTFQTQKDLIKSLDKKGIIEVEVLSFERLAYRIFEEVGGPTEKLLGDL

pLDDT: mean 89.4, std 8.88, range [57.66, 97.56]

Mean predicted aligned error: 5.24 Å

Radius of gyration: 15.51 Å; Cα contacts (8 Å, |Δi|>4): 58; chains: 1; bounding box: 40×29×38 Å

Nearest PDB structures (foldseek):
  4ceh-assembly1_B  TM=8.882E-01  e=7.470E-05  Bacillus subtilis subsp. subtilis str. 168
  4cej-assembly1_B  TM=8.401E-01  e=5.366E-05  Bacillus subtilis subsp. subtilis str. 168
  3u4q-assembly1_B  TM=8.857E-01  e=1.040E-04  Bacillus subtilis
  4cei-assembly1_B  TM=8.459E-01  e=2.806E-04  Bacillus subtilis subsp. subtilis str. 168
  1bpl-assembly1_B  TM=5.118E-01  e=6.043E-01  Bacillus licheniformis